Protein AF-A0A7J9HTN6-F1 (afdb_monomer_lite)

Sequence (71 aa):
MWTMAFLGTTCKLDIVYNNLCEAFNSSIVEARFNSIIRMLEDIKTKMMTRIVQKRKLYNGWNQNYGPLVKD

Radius of gyration: 14.63 Å; chains: 1; bounding box: 34×29×33 Å

Structure (mmCIF, N/CA/C/O backbone):
data_AF-A0A7J9HTN6-F1
#
_entry.id   AF-A0A7J9HTN6-F1
#
loop_
_atom_site.group_PDB
_atom_site.id
_atom_site.type_symbol
_atom_site.label_atom_id
_atom_site.label_alt_id
_atom_site.label_com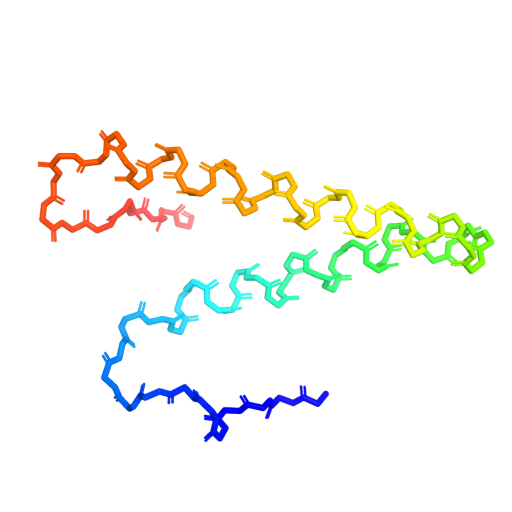p_id
_atom_site.label_asym_id
_atom_site.label_entity_id
_atom_site.label_seq_id
_atom_site.pdbx_PDB_ins_code
_atom_site.Cartn_x
_atom_site.Cartn_y
_atom_site.Cartn_z
_atom_site.occupancy
_atom_site.B_iso_or_equiv
_atom_site.auth_seq_id
_atom_site.auth_comp_id
_atom_site.auth_asym_id
_atom_site.auth_atom_id
_atom_site.pdbx_PDB_model_num
ATOM 1 N N . MET A 1 1 ? 4.245 -9.855 11.464 1.00 37.19 1 MET A N 1
ATOM 2 C CA . MET A 1 1 ? 4.803 -11.176 11.112 1.00 37.19 1 MET A CA 1
ATOM 3 C C . MET A 1 1 ? 5.606 -10.994 9.834 1.00 37.19 1 MET A C 1
ATOM 5 O O . MET A 1 1 ? 5.032 -10.605 8.826 1.00 37.19 1 MET A O 1
ATOM 9 N N . TRP A 1 2 ? 6.927 -11.130 9.922 1.00 47.94 2 TRP A N 1
ATOM 10 C CA . TRP A 1 2 ? 7.860 -10.914 8.817 1.00 47.94 2 TRP A CA 1
ATOM 11 C C . TRP A 1 2 ? 8.177 -12.281 8.210 1.00 47.94 2 TRP A C 1
ATOM 13 O O . TRP A 1 2 ? 8.971 -13.042 8.753 1.00 47.94 2 TRP A O 1
ATOM 23 N N . THR A 1 3 ? 7.468 -12.655 7.147 1.00 51.03 3 THR A N 1
ATOM 24 C CA . THR A 1 3 ? 7.621 -13.980 6.533 1.00 51.03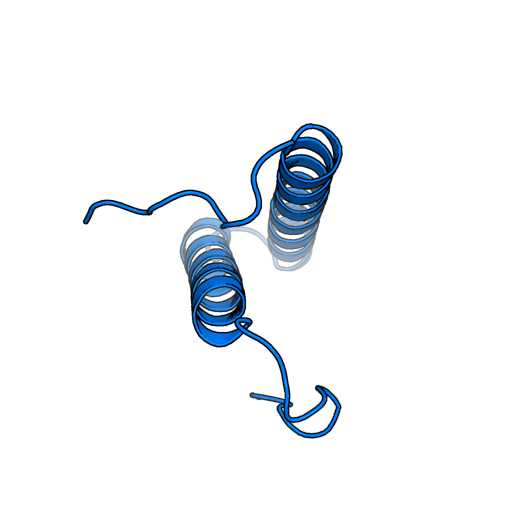 3 THR A CA 1
ATOM 25 C C . THR A 1 3 ? 8.702 -13.930 5.457 1.00 51.03 3 THR A C 1
ATOM 27 O O . THR A 1 3 ? 8.408 -13.903 4.267 1.00 51.03 3 THR A O 1
ATOM 30 N N . MET A 1 4 ? 9.967 -13.919 5.884 1.00 54.28 4 MET A N 1
ATOM 31 C CA . MET A 1 4 ? 11.126 -14.049 4.984 1.00 54.28 4 MET A CA 1
ATOM 32 C C . MET A 1 4 ? 11.285 -15.478 4.429 1.00 54.28 4 MET A C 1
ATOM 34 O O . MET A 1 4 ? 12.018 -15.695 3.474 1.00 54.28 4 MET A O 1
ATOM 38 N N . ALA A 1 5 ? 10.562 -16.457 4.984 1.00 58.06 5 ALA A N 1
ATOM 39 C CA . ALA A 1 5 ? 10.703 -17.877 4.654 1.00 58.06 5 ALA A CA 1
ATOM 40 C C . ALA A 1 5 ? 10.268 -18.269 3.226 1.00 58.06 5 ALA A C 1
ATOM 42 O O . ALA A 1 5 ? 10.644 -19.339 2.760 1.00 58.06 5 ALA A O 1
ATOM 43 N N . PHE A 1 6 ? 9.496 -17.431 2.524 1.00 56.91 6 PHE A N 1
ATOM 44 C CA . PHE A 1 6 ? 9.009 -17.728 1.165 1.00 56.91 6 PHE A CA 1
ATOM 45 C C . PHE A 1 6 ? 9.701 -16.914 0.065 1.00 56.91 6 PHE A C 1
ATOM 47 O O . PHE A 1 6 ? 9.286 -16.974 -1.092 1.00 56.91 6 PHE A O 1
ATOM 54 N N . LEU A 1 7 ? 10.733 -16.134 0.396 1.00 53.81 7 LEU A N 1
ATOM 55 C CA . LEU A 1 7 ? 11.386 -15.232 -0.551 1.00 53.81 7 LEU A CA 1
ATOM 56 C C . LEU A 1 7 ? 12.829 -15.681 -0.759 1.00 53.81 7 LEU A C 1
ATOM 58 O O . LEU A 1 7 ? 13.626 -15.692 0.173 1.00 53.81 7 LEU A O 1
ATOM 62 N N . GLY A 1 8 ? 13.133 -16.110 -1.987 1.00 48.31 8 GLY A N 1
ATOM 63 C CA . GLY A 1 8 ? 14.445 -16.628 -2.370 1.00 48.31 8 GLY A CA 1
ATOM 64 C C . GLY A 1 8 ? 15.585 -15.674 -2.001 1.00 48.31 8 GLY A C 1
ATOM 65 O O . GLY A 1 8 ? 15.463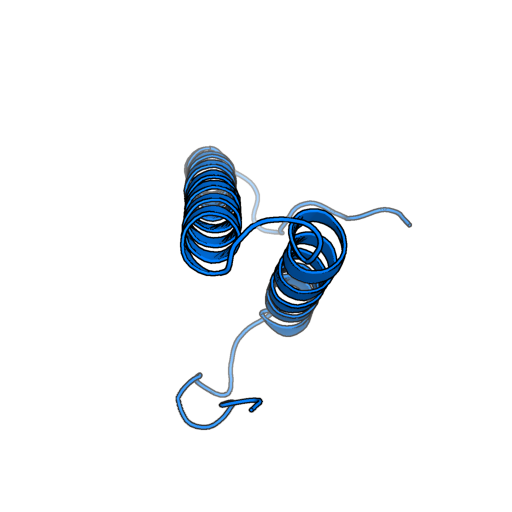 -14.457 -2.119 1.00 48.31 8 GLY A O 1
ATOM 66 N N . THR A 1 9 ? 16.706 -16.254 -1.578 1.00 53.62 9 THR A N 1
ATOM 67 C CA . THR A 1 9 ? 17.886 -15.609 -0.971 1.00 53.62 9 THR A CA 1
ATOM 68 C C . THR A 1 9 ? 18.670 -14.657 -1.886 1.00 53.62 9 THR A C 1
ATOM 70 O O . THR A 1 9 ? 19.678 -14.092 -1.471 1.00 53.62 9 THR A O 1
ATOM 73 N N . THR A 1 10 ? 18.229 -14.445 -3.124 1.00 50.34 10 THR A N 1
ATOM 74 C CA . THR A 1 10 ? 18.941 -13.688 -4.162 1.00 50.34 10 THR A CA 1
ATOM 75 C C . THR A 1 10 ? 18.070 -12.592 -4.748 1.00 50.34 10 THR A C 1
ATOM 77 O O . THR A 1 10 ? 17.697 -12.630 -5.920 1.00 50.34 10 THR A O 1
ATOM 80 N N . CYS A 1 11 ? 17.742 -11.566 -3.971 1.00 47.38 11 CYS A N 1
ATOM 81 C CA . CYS A 1 11 ? 17.093 -10.421 -4.581 1.00 47.38 11 CYS A CA 1
ATOM 82 C C . CYS A 1 11 ? 17.509 -9.111 -3.933 1.00 47.38 11 CYS A C 1
ATOM 84 O O . CYS A 1 11 ? 17.571 -8.994 -2.714 1.00 47.38 11 CYS A O 1
ATOM 86 N N . LYS A 1 12 ? 17.720 -8.095 -4.776 1.00 52.28 12 LYS A N 1
ATOM 87 C CA . LYS A 1 12 ? 17.889 -6.671 -4.430 1.00 52.28 12 LYS A CA 1
ATOM 88 C C . LYS A 1 12 ? 16.585 -6.083 -3.839 1.00 52.28 12 LYS A C 1
ATOM 90 O O . LYS A 1 12 ? 16.198 -4.959 -4.148 1.00 52.28 12 LYS A O 1
ATOM 95 N N . LEU A 1 13 ? 15.855 -6.899 -3.075 1.00 53.62 13 LEU A N 1
ATOM 96 C CA . LEU A 1 13 ? 14.486 -6.722 -2.618 1.00 53.62 13 LEU A CA 1
ATOM 97 C C . LEU A 1 13 ? 14.409 -5.973 -1.303 1.00 53.62 13 LEU A C 1
ATOM 99 O O . LEU A 1 13 ? 13.362 -5.392 -1.087 1.00 53.62 13 LEU A O 1
ATOM 103 N N . ASP A 1 14 ? 15.450 -5.926 -0.469 1.00 50.56 14 ASP A N 1
ATOM 104 C CA . ASP A 1 14 ? 15.363 -5.273 0.848 1.00 50.56 14 ASP A CA 1
ATOM 105 C C . ASP A 1 14 ? 14.908 -3.810 0.749 1.00 50.56 14 ASP A C 1
ATOM 107 O O . ASP A 1 14 ? 14.017 -3.388 1.481 1.00 50.56 14 ASP A O 1
ATOM 111 N N . ILE A 1 15 ? 15.403 -3.061 -0.242 1.00 53.06 15 ILE A N 1
ATOM 112 C CA . ILE A 1 15 ? 14.981 -1.670 -0.498 1.00 53.06 15 ILE A CA 1
ATOM 113 C C . ILE A 1 15 ? 13.510 -1.604 -0.948 1.00 53.06 15 ILE A C 1
ATOM 115 O O . ILE A 1 15 ? 12.754 -0.708 -0.566 1.00 53.06 15 ILE A O 1
ATOM 119 N N . VAL A 1 16 ? 13.070 -2.558 -1.771 1.00 56.31 16 VAL A N 1
ATOM 120 C CA . VAL A 1 16 ? 11.691 -2.613 -2.280 1.00 56.31 16 VAL A CA 1
ATOM 121 C C . VAL A 1 16 ? 10.720 -3.108 -1.200 1.00 56.31 16 VAL A C 1
ATOM 123 O O . VAL A 1 16 ? 9.595 -2.613 -1.131 1.00 56.31 16 VAL A O 1
ATOM 126 N N . TYR A 1 17 ? 11.154 -4.037 -0.350 1.00 52.72 17 TYR A N 1
ATOM 127 C CA . TYR A 1 17 ? 10.398 -4.636 0.746 1.00 52.72 17 TYR A CA 1
ATOM 128 C C . TYR A 1 17 ? 10.237 -3.674 1.906 1.00 52.72 17 TYR A C 1
ATOM 130 O O . TYR A 1 17 ? 9.117 -3.521 2.390 1.00 52.72 17 TYR A O 1
ATOM 138 N N . ASN A 1 18 ? 11.308 -2.983 2.304 1.00 60.22 18 ASN A N 1
ATOM 139 C CA . ASN A 1 18 ? 11.219 -1.997 3.371 1.00 60.22 18 ASN A CA 1
ATOM 140 C C . ASN A 1 18 ? 10.238 -0.878 2.986 1.00 60.22 18 ASN A C 1
ATOM 142 O O . ASN A 1 18 ? 9.314 -0.584 3.734 1.00 60.22 18 ASN A O 1
ATOM 146 N N . ASN A 1 19 ? 10.303 -0.392 1.742 1.00 70.69 19 ASN A N 1
ATOM 147 C CA . ASN A 1 19 ? 9.342 0.579 1.209 1.00 70.69 19 ASN A CA 1
ATOM 148 C C . ASN A 1 19 ? 7.888 0.049 1.215 1.00 70.69 19 ASN A C 1
ATOM 150 O O . ASN A 1 19 ? 6.955 0.795 1.501 1.00 70.69 19 ASN A O 1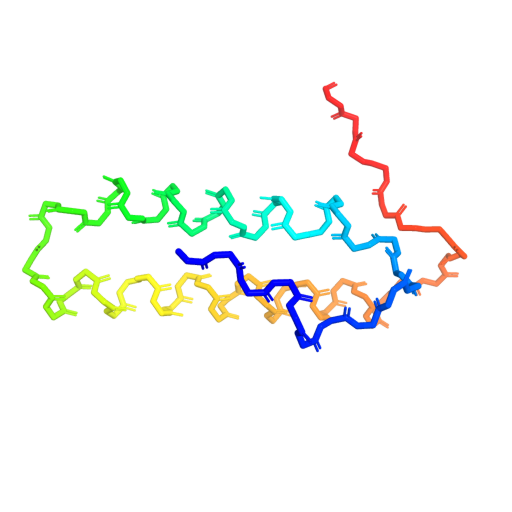
ATOM 154 N N . LEU A 1 20 ? 7.657 -1.238 0.924 1.00 73.50 20 LEU A N 1
ATOM 155 C CA . LEU A 1 20 ? 6.309 -1.828 0.970 1.00 73.50 20 LEU A CA 1
ATOM 156 C C . LEU A 1 20 ? 5.783 -1.994 2.403 1.00 73.50 20 LEU A C 1
ATOM 158 O O . LEU A 1 20 ? 4.603 -1.736 2.648 1.00 73.50 20 LEU A O 1
ATOM 162 N N . CYS A 1 21 ? 6.633 -2.393 3.348 1.00 76.62 21 CYS A N 1
ATOM 163 C CA . CYS A 1 21 ? 6.272 -2.487 4.762 1.00 76.62 21 CYS A CA 1
ATOM 164 C C . CYS A 1 21 ? 6.015 -1.102 5.371 1.00 76.62 21 CYS A C 1
ATOM 166 O O . CYS A 1 21 ? 5.005 -0.908 6.045 1.00 76.62 21 CYS A O 1
ATOM 168 N N . GLU A 1 22 ? 6.860 -0.116 5.077 1.00 81.50 22 GLU A N 1
ATOM 169 C CA . GLU A 1 22 ? 6.658 1.279 5.483 1.00 81.50 22 GLU A CA 1
ATOM 170 C C . GLU A 1 22 ? 5.363 1.855 4.897 1.00 81.50 22 GLU A C 1
ATOM 172 O O . GLU A 1 22 ? 4.572 2.467 5.617 1.00 81.50 22 GLU A O 1
ATOM 177 N N . ALA A 1 23 ? 5.083 1.591 3.616 1.00 80.75 23 ALA A N 1
ATOM 178 C CA . ALA A 1 23 ? 3.833 1.979 2.962 1.00 80.75 23 ALA A CA 1
ATOM 179 C C . ALA A 1 23 ? 2.595 1.411 3.660 1.00 80.75 23 ALA A C 1
ATOM 181 O O . ALA A 1 23 ? 1.585 2.104 3.821 1.00 80.75 23 ALA A O 1
ATOM 182 N N . PHE A 1 24 ? 2.668 0.138 4.044 1.00 81.19 24 PHE A N 1
ATOM 183 C CA . PHE A 1 24 ? 1.594 -0.552 4.740 1.00 81.19 24 PHE A CA 1
ATOM 184 C C . PHE A 1 24 ? 1.367 0.046 6.128 1.00 81.19 24 PHE A C 1
ATOM 186 O O . PHE A 1 24 ? 0.240 0.410 6.462 1.00 81.19 24 PHE A O 1
ATOM 193 N N . ASN A 1 25 ? 2.442 0.229 6.896 1.00 85.12 25 ASN A N 1
ATOM 194 C CA . ASN A 1 25 ? 2.384 0.807 8.236 1.00 85.12 25 ASN A CA 1
ATOM 195 C C . ASN A 1 25 ? 1.832 2.240 8.209 1.00 85.12 25 ASN A C 1
ATOM 197 O O . ASN A 1 25 ? 0.954 2.575 9.001 1.00 85.12 25 ASN A O 1
ATOM 201 N N . SER A 1 26 ? 2.269 3.061 7.251 1.00 87.50 26 SER A N 1
ATOM 202 C CA . SER A 1 26 ? 1.725 4.408 7.035 1.00 87.50 26 SER A CA 1
ATOM 203 C C . SER A 1 26 ? 0.228 4.373 6.705 1.00 87.50 26 SER A C 1
ATOM 205 O O . SER A 1 26 ? -0.543 5.147 7.269 1.00 87.50 26 SER A O 1
ATOM 207 N N . SER A 1 27 ? -0.211 3.425 5.870 1.00 86.06 27 SER A N 1
ATOM 208 C CA . SER A 1 27 ? -1.630 3.279 5.515 1.00 86.06 27 SER A CA 1
ATOM 209 C C . SER A 1 27 ? -2.495 2.871 6.715 1.00 86.06 27 SER A C 1
ATOM 211 O O . SER A 1 27 ? -3.629 3.328 6.827 1.00 86.06 27 SER A O 1
ATOM 213 N N . ILE A 1 28 ? -1.965 2.063 7.640 1.00 88.75 28 ILE A N 1
ATOM 214 C CA . ILE A 1 28 ? -2.648 1.734 8.902 1.00 88.75 28 ILE A CA 1
ATOM 215 C C . ILE A 1 28 ? -2.796 2.980 9.775 1.00 88.75 28 ILE A C 1
ATOM 217 O O . ILE A 1 28 ? -3.880 3.239 10.293 1.00 88.75 28 ILE A O 1
ATOM 221 N N . VAL A 1 29 ? -1.725 3.760 9.940 1.00 91.19 29 VAL A N 1
ATOM 222 C CA . VAL A 1 29 ? -1.747 4.970 10.777 1.00 91.19 29 VAL A CA 1
ATOM 223 C C . VAL A 1 29 ? -2.773 5.984 10.271 1.00 91.19 29 VAL A C 1
ATOM 225 O O . VAL A 1 29 ? -3.475 6.585 11.083 1.00 91.19 29 VAL A O 1
ATOM 228 N N . GLU A 1 30 ? -2.897 6.144 8.954 1.00 87.50 30 GLU A N 1
ATOM 229 C CA . GLU A 1 30 ? -3.892 7.031 8.344 1.00 87.50 30 GLU A CA 1
ATOM 230 C C . GLU A 1 30 ? -5.330 6.509 8.496 1.00 87.50 30 GLU A C 1
ATOM 232 O O . GLU A 1 30 ? -6.240 7.283 8.785 1.00 87.50 30 GLU A O 1
ATOM 237 N N . ALA A 1 31 ? -5.547 5.203 8.317 1.00 88.38 31 ALA A N 1
ATOM 238 C CA . ALA A 1 31 ? -6.887 4.625 8.243 1.00 88.38 31 ALA A CA 1
ATOM 239 C C . ALA A 1 31 ? -7.452 4.154 9.600 1.00 88.38 31 ALA A C 1
ATOM 241 O O . ALA A 1 31 ? -8.631 3.809 9.677 1.00 88.38 31 ALA A O 1
ATOM 242 N N . ARG A 1 32 ? -6.658 4.164 10.684 1.00 90.12 32 ARG A N 1
ATOM 243 C CA . ARG A 1 32 ? -7.048 3.647 12.018 1.00 90.12 32 ARG A CA 1
ATOM 244 C C . ARG A 1 32 ? -8.259 4.323 12.666 1.00 90.12 32 ARG A C 1
ATOM 246 O O . ARG A 1 32 ? -8.813 3.779 13.613 1.00 90.12 32 ARG A O 1
ATOM 253 N N . PHE A 1 33 ? -8.625 5.518 12.209 1.00 92.00 33 PHE A N 1
ATOM 254 C CA . PHE A 1 33 ? -9.782 6.257 12.721 1.00 92.00 33 PHE A CA 1
ATOM 255 C C . PHE A 1 33 ? -11.094 5.857 12.028 1.00 92.00 33 PHE A C 1
ATOM 257 O O . PHE A 1 33 ? -12.168 6.263 12.468 1.00 92.00 33 PHE A O 1
ATOM 264 N N . ASN A 1 34 ? -11.018 5.053 10.965 1.00 88.75 34 ASN A N 1
ATOM 265 C CA . ASN A 1 34 ? -12.178 4.542 10.246 1.00 88.75 34 ASN A CA 1
ATOM 266 C C . ASN A 1 34 ? -12.715 3.260 10.901 1.00 88.75 34 ASN A C 1
ATOM 268 O O . ASN A 1 34 ? -12.019 2.572 11.648 1.00 88.75 34 ASN A O 1
ATOM 272 N N . SER A 1 35 ? -13.958 2.892 10.573 1.00 93.81 35 SER A N 1
ATOM 273 C CA . SER A 1 35 ? -14.476 1.564 10.919 1.00 93.81 35 SER A CA 1
ATOM 274 C C . SER A 1 35 ? -13.589 0.472 10.311 1.00 93.81 35 SER A C 1
ATOM 276 O O . SER A 1 35 ? -12.998 0.667 9.250 1.00 93.81 35 SER A O 1
ATOM 278 N N . ILE A 1 36 ? -13.514 -0.697 10.956 1.00 91.75 36 ILE A N 1
ATOM 279 C CA . ILE A 1 36 ? -12.624 -1.795 10.532 1.00 91.75 36 ILE A CA 1
ATOM 280 C C . ILE A 1 36 ? -12.816 -2.142 9.048 1.00 91.75 36 ILE A C 1
ATOM 282 O O . ILE A 1 36 ? -11.838 -2.323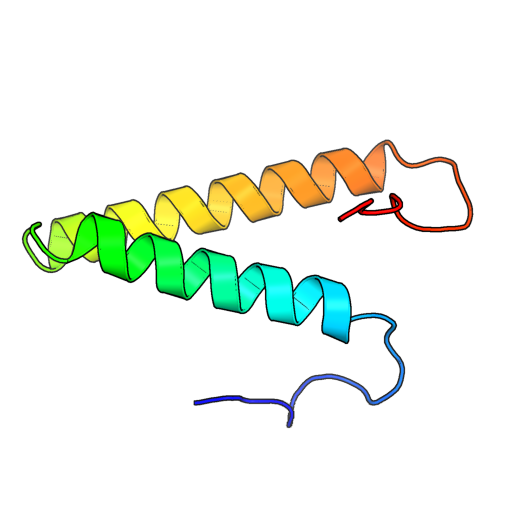 8.328 1.00 91.75 36 ILE A O 1
ATOM 286 N N . ILE A 1 37 ? -14.066 -2.180 8.576 1.00 94.50 37 ILE A N 1
ATOM 287 C CA . ILE A 1 37 ? -14.389 -2.475 7.173 1.00 94.50 37 ILE A CA 1
ATOM 288 C C . ILE A 1 37 ? -13.778 -1.414 6.250 1.00 94.50 37 ILE A C 1
ATOM 290 O O . ILE A 1 37 ? -13.020 -1.747 5.340 1.00 94.50 37 ILE A O 1
ATOM 294 N N . ARG A 1 38 ? -14.034 -0.134 6.535 1.00 92.25 38 ARG A N 1
ATOM 295 C CA . ARG A 1 38 ? -13.536 0.992 5.737 1.00 92.25 38 ARG A CA 1
ATOM 296 C C . ARG A 1 38 ? -12.005 1.070 5.763 1.00 92.25 38 ARG A C 1
ATOM 298 O O . ARG A 1 38 ? -11.383 1.280 4.727 1.00 92.25 38 ARG A O 1
ATOM 305 N N . MET A 1 39 ? -11.395 0.832 6.924 1.00 93.19 39 MET A N 1
ATOM 306 C CA . MET A 1 39 ? -9.943 0.784 7.097 1.00 93.19 39 MET A CA 1
ATOM 307 C C . MET A 1 39 ? -9.303 -0.289 6.203 1.00 93.19 39 MET A C 1
ATOM 309 O O . MET A 1 39 ? -8.311 -0.021 5.524 1.00 93.19 39 MET A O 1
ATOM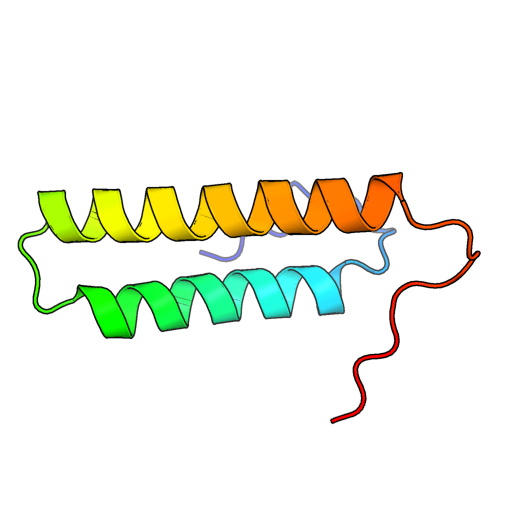 313 N N . LEU A 1 40 ? -9.875 -1.496 6.165 1.00 92.19 40 LEU A N 1
ATOM 314 C CA . LEU A 1 40 ? -9.366 -2.589 5.332 1.00 92.19 40 LEU A CA 1
ATOM 315 C C . LEU A 1 40 ? -9.527 -2.303 3.834 1.00 92.19 40 LEU A C 1
ATOM 317 O O . LEU A 1 40 ? -8.618 -2.603 3.055 1.00 92.19 40 LEU A O 1
ATOM 321 N N . GLU A 1 41 ? -10.646 -1.707 3.423 1.00 93.38 41 GLU A N 1
ATOM 322 C CA . GLU A 1 41 ? -10.869 -1.288 2.034 1.00 93.38 41 GLU A CA 1
ATOM 323 C C . GLU A 1 41 ? -9.864 -0.224 1.580 1.00 93.38 41 GLU A C 1
ATOM 325 O O . GLU A 1 41 ? -9.300 -0.336 0.485 1.00 93.38 41 GLU A O 1
ATOM 330 N N . ASP A 1 42 ? -9.597 0.771 2.427 1.00 90.06 42 ASP A N 1
ATOM 331 C CA . ASP A 1 42 ? -8.642 1.843 2.143 1.00 90.06 42 ASP A CA 1
ATOM 332 C C . ASP A 1 42 ? -7.215 1.296 2.012 1.00 90.06 42 ASP A C 1
ATOM 334 O O . ASP A 1 42 ? -6.534 1.563 1.015 1.00 90.06 42 ASP A O 1
ATOM 338 N N . ILE A 1 43 ? -6.781 0.454 2.957 1.00 90.38 43 ILE A N 1
ATOM 339 C CA . ILE A 1 43 ? -5.461 -0.193 2.908 1.00 90.38 43 ILE A CA 1
ATOM 340 C C . ILE A 1 43 ? -5.335 -1.055 1.645 1.00 90.38 43 ILE A C 1
ATOM 342 O O . ILE A 1 43 ? -4.351 -0.940 0.909 1.00 90.38 43 ILE A O 1
ATOM 346 N N . LYS A 1 44 ? -6.339 -1.888 1.340 1.00 91.38 44 LYS A N 1
ATOM 347 C CA . LYS A 1 44 ? -6.348 -2.747 0.146 1.00 91.38 44 LYS A CA 1
ATOM 348 C C . LYS A 1 44 ? -6.225 -1.925 -1.140 1.00 91.38 44 LYS A C 1
ATOM 350 O O . LYS A 1 44 ? -5.398 -2.245 -1.999 1.00 91.38 44 LYS A O 1
ATOM 355 N N . THR A 1 45 ? -7.014 -0.861 -1.264 1.00 92.44 45 THR A N 1
ATOM 356 C CA . THR A 1 45 ? -7.029 0.012 -2.447 1.00 92.44 45 THR A CA 1
ATOM 357 C C . THR A 1 45 ? -5.691 0.728 -2.626 1.00 92.44 45 THR A C 1
ATOM 359 O O . THR A 1 45 ? -5.128 0.738 -3.728 1.00 92.44 45 THR A O 1
ATOM 362 N N . LYS A 1 46 ? -5.127 1.265 -1.538 1.00 88.31 46 LYS A N 1
ATOM 363 C CA . LYS A 1 46 ? -3.844 1.980 -1.545 1.00 88.31 46 LYS A CA 1
ATOM 364 C C . LYS A 1 46 ? -2.681 1.057 -1.924 1.00 88.31 46 LYS A C 1
ATOM 366 O O . LYS A 1 46 ? -1.849 1.425 -2.759 1.00 88.31 46 LYS A O 1
ATOM 371 N N . MET A 1 47 ? -2.664 -0.171 -1.404 1.00 87.25 47 MET A N 1
ATOM 372 C CA . MET A 1 47 ? -1.636 -1.167 -1.732 1.00 87.25 47 MET A CA 1
ATOM 373 C C . MET A 1 47 ? -1.738 -1.657 -3.181 1.00 87.25 47 MET A C 1
ATOM 375 O O . MET A 1 47 ? -0.728 -1.678 -3.888 1.00 87.25 47 MET A O 1
ATOM 379 N N . MET A 1 48 ? -2.940 -1.985 -3.671 1.00 89.38 48 MET A N 1
ATOM 380 C CA . MET A 1 48 ? -3.119 -2.393 -5.072 1.00 89.38 48 MET A CA 1
ATOM 381 C C . MET A 1 48 ? -2.713 -1.291 -6.051 1.00 89.38 48 MET A C 1
ATOM 383 O O . MET A 1 48 ? -2.012 -1.565 -7.027 1.00 89.38 48 MET A O 1
ATOM 387 N N . THR A 1 49 ? -3.077 -0.042 -5.758 1.00 89.19 49 THR A N 1
ATOM 388 C CA . THR A 1 49 ? -2.688 1.113 -6.578 1.00 89.19 49 THR A CA 1
ATOM 389 C C . THR A 1 49 ? -1.167 1.248 -6.660 1.00 89.19 49 THR A C 1
ATOM 391 O O . THR A 1 49 ? -0.624 1.366 -7.760 1.00 89.19 49 THR A O 1
ATOM 394 N N . ARG A 1 50 ? -0.458 1.140 -5.526 1.00 85.31 50 ARG A N 1
ATOM 395 C CA . ARG A 1 50 ? 1.016 1.166 -5.502 1.00 85.31 50 ARG A CA 1
ATOM 396 C C . ARG A 1 50 ? 1.634 0.027 -6.312 1.00 85.31 50 ARG A C 1
ATOM 398 O O . ARG A 1 50 ? 2.575 0.271 -7.064 1.00 85.31 50 ARG A O 1
ATOM 405 N N . ILE A 1 51 ? 1.117 -1.200 -6.197 1.00 84.62 51 ILE A N 1
ATOM 406 C CA . ILE A 1 51 ? 1.620 -2.355 -6.963 1.00 84.62 51 ILE A CA 1
ATOM 407 C C . ILE A 1 51 ? 1.463 -2.110 -8.466 1.00 84.62 51 ILE A C 1
ATOM 409 O O . ILE A 1 51 ? 2.410 -2.321 -9.224 1.00 84.62 51 ILE A O 1
ATOM 413 N N . VAL A 1 52 ? 0.296 -1.632 -8.906 1.00 86.44 52 VAL A N 1
ATOM 414 C CA . VAL A 1 52 ? 0.047 -1.315 -10.321 1.00 86.44 52 VAL A CA 1
ATOM 415 C C . VAL A 1 52 ? 0.982 -0.208 -10.809 1.00 86.44 52 VAL A C 1
ATOM 417 O O . VAL A 1 52 ? 1.571 -0.344 -11.880 1.00 86.44 52 VAL A O 1
ATOM 420 N N . GLN A 1 53 ? 1.172 0.857 -10.027 1.00 83.38 53 GLN A N 1
ATOM 421 C CA . GLN A 1 53 ? 2.109 1.935 -10.359 1.00 83.38 53 GLN A CA 1
ATOM 422 C C . GLN A 1 53 ? 3.549 1.423 -10.478 1.00 83.38 53 GLN A C 1
ATOM 424 O O . GLN A 1 53 ? 4.207 1.696 -11.480 1.00 83.38 53 GLN A O 1
ATOM 429 N N . LYS A 1 54 ? 4.025 0.619 -9.517 1.00 78.88 54 LYS A N 1
ATOM 430 C CA . LYS A 1 54 ? 5.372 0.027 -9.569 1.00 78.88 54 LYS A CA 1
ATOM 431 C C . LYS A 1 54 ? 5.546 -0.909 -10.767 1.00 78.88 54 LYS A C 1
ATOM 433 O O . LYS A 1 54 ? 6.587 -0.860 -11.413 1.00 78.88 54 LYS A O 1
ATOM 438 N N . ARG A 1 55 ? 4.531 -1.712 -11.110 1.00 81.50 55 ARG A N 1
ATOM 439 C CA . ARG A 1 55 ? 4.550 -2.564 -12.314 1.00 81.50 55 ARG A CA 1
ATOM 440 C C . ARG A 1 55 ? 4.626 -1.742 -13.598 1.00 81.50 55 ARG A C 1
ATOM 442 O O . ARG A 1 55 ? 5.411 -2.078 -14.473 1.00 81.50 55 ARG A O 1
ATOM 449 N N . LYS A 1 56 ? 3.855 -0.655 -13.704 1.00 80.88 56 LYS A N 1
ATOM 450 C CA . LYS A 1 56 ? 3.929 0.261 -14.856 1.00 80.88 56 LYS A CA 1
ATOM 451 C C . LYS A 1 56 ? 5.313 0.891 -14.988 1.00 80.88 56 LYS A C 1
ATOM 453 O O . LYS A 1 56 ? 5.851 0.917 -16.088 1.00 80.88 56 LYS A O 1
ATOM 458 N N . LEU A 1 57 ? 5.889 1.346 -13.874 1.00 78.12 57 LEU A N 1
ATOM 459 C CA . LEU A 1 57 ? 7.246 1.892 -13.848 1.00 78.12 57 LEU A CA 1
ATOM 460 C C . LEU A 1 57 ? 8.268 0.859 -14.322 1.00 78.12 57 LEU A C 1
ATOM 462 O O . LEU A 1 57 ? 9.073 1.182 -15.181 1.00 78.12 57 LEU A O 1
ATOM 466 N N . TYR A 1 58 ? 8.196 -0.375 -13.816 1.00 71.31 58 TYR A N 1
ATOM 467 C CA . TYR A 1 58 ? 9.092 -1.458 -14.224 1.00 71.31 58 TYR A CA 1
ATOM 468 C C . TYR A 1 58 ? 8.945 -1.820 -15.707 1.00 71.31 58 TYR A C 1
ATOM 470 O O . TYR A 1 58 ? 9.941 -1.946 -16.406 1.00 71.31 58 TYR A O 1
ATOM 478 N N . ASN A 1 59 ? 7.716 -1.927 -16.213 1.00 75.94 59 ASN A N 1
ATOM 479 C CA . ASN A 1 59 ? 7.473 -2.263 -17.619 1.00 75.94 59 ASN A CA 1
ATOM 480 C C . ASN A 1 59 ? 7.948 -1.167 -18.587 1.00 75.94 59 ASN A C 1
ATOM 482 O O . ASN A 1 59 ? 8.272 -1.467 -19.730 1.00 75.94 59 ASN A O 1
ATOM 486 N N . GLY A 1 60 ? 7.965 0.096 -18.151 1.00 72.31 60 GLY A N 1
ATOM 487 C CA . GLY A 1 60 ? 8.537 1.211 -18.912 1.00 72.31 60 GLY A CA 1
ATOM 488 C C . GLY A 1 60 ? 10.032 1.431 -18.660 1.00 72.31 60 GLY A C 1
ATOM 489 O O . GLY A 1 60 ? 10.607 2.374 -19.203 1.00 72.31 60 GLY A O 1
ATOM 490 N N . TRP A 1 61 ? 10.663 0.612 -17.814 1.00 73.44 61 TRP A N 1
ATOM 491 C CA . TRP A 1 61 ? 12.040 0.805 -17.384 1.00 73.44 61 TRP A CA 1
ATOM 492 C C . TRP A 1 61 ? 13.015 0.141 -18.357 1.00 73.44 61 TRP A C 1
ATOM 494 O O . TRP A 1 61 ? 13.098 -1.080 -18.432 1.00 73.44 61 TRP A O 1
ATOM 504 N N . ASN A 1 62 ? 13.788 0.954 -19.078 1.00 65.56 62 ASN A N 1
ATOM 505 C CA . ASN A 1 62 ? 14.738 0.488 -20.097 1.00 65.56 62 ASN A CA 1
ATOM 506 C C . ASN A 1 62 ? 16.207 0.497 -19.622 1.00 65.56 62 ASN A C 1
ATOM 508 O O . ASN A 1 62 ? 17.122 0.364 -20.430 1.00 65.56 62 ASN A O 1
ATOM 512 N N . GLN A 1 63 ? 16.455 0.715 -18.324 1.00 67.00 63 GLN A N 1
ATOM 513 C CA . GLN A 1 63 ? 17.804 0.789 -17.748 1.00 67.00 63 GLN A CA 1
ATOM 514 C C . GLN A 1 63 ? 18.146 -0.454 -16.913 1.00 67.00 63 GLN A C 1
ATOM 516 O O . GLN A 1 63 ? 17.289 -1.057 -16.276 1.00 67.00 63 GLN A O 1
ATOM 521 N N . ASN A 1 64 ? 19.434 -0.797 -16.845 1.00 65.00 64 ASN A N 1
ATOM 522 C CA . ASN A 1 64 ? 19.929 -1.988 -16.135 1.00 65.00 64 ASN A CA 1
ATOM 523 C C . ASN A 1 64 ? 19.892 -1.882 -14.592 1.00 65.00 64 ASN A C 1
ATOM 525 O O . ASN A 1 64 ? 20.146 -2.866 -13.896 1.00 65.00 64 ASN A O 1
ATOM 529 N N . TYR A 1 65 ? 19.593 -0.701 -14.043 1.00 60.31 65 TYR A N 1
ATOM 530 C CA . TYR A 1 65 ? 19.584 -0.416 -12.603 1.00 60.31 65 TYR A CA 1
ATOM 531 C C . TYR A 1 65 ? 18.271 0.256 -12.218 1.00 60.31 65 TYR A C 1
ATOM 533 O O . TYR A 1 65 ? 17.752 1.019 -13.018 1.00 60.31 65 TYR A O 1
ATOM 541 N N . GLY A 1 66 ? 17.726 -0.027 -11.029 1.00 61.44 66 GLY A N 1
ATOM 542 C CA . GLY A 1 66 ? 16.475 0.582 -10.557 1.00 61.44 66 GLY A CA 1
ATOM 543 C C . GLY A 1 66 ? 16.611 2.080 -10.244 1.00 61.44 66 GLY A C 1
ATOM 544 O O . GLY A 1 66 ? 17.733 2.574 -10.117 1.00 61.44 66 GLY A O 1
ATOM 545 N N . PRO A 1 67 ? 15.487 2.811 -10.106 1.00 59.16 67 PRO A N 1
ATOM 546 C CA . PRO A 1 67 ? 15.510 4.243 -9.832 1.00 59.16 67 PRO A CA 1
ATOM 547 C C . PRO A 1 67 ? 16.262 4.538 -8.532 1.00 59.16 67 PRO A C 1
ATOM 549 O O . PRO A 1 67 ? 15.962 3.959 -7.487 1.00 59.16 67 PRO A O 1
ATOM 552 N N . LEU A 1 68 ? 17.240 5.444 -8.617 1.00 53.69 68 LEU A N 1
ATOM 553 C CA . LEU A 1 68 ? 17.985 5.945 -7.469 1.00 53.69 68 LEU A CA 1
ATOM 554 C C . LEU A 1 68 ? 17.020 6.756 -6.595 1.00 53.69 68 LEU A C 1
ATOM 556 O O . LEU A 1 68 ? 16.557 7.820 -7.007 1.00 53.69 68 LEU A O 1
ATOM 560 N N . VAL A 1 69 ? 16.702 6.260 -5.402 1.00 52.16 69 VAL A N 1
ATOM 561 C CA . VAL A 1 69 ? 16.102 7.103 -4.366 1.00 52.16 69 VAL A CA 1
ATOM 562 C C . VAL A 1 69 ? 17.251 7.942 -3.818 1.00 52.16 69 VAL A C 1
ATOM 564 O O . VAL A 1 69 ? 18.178 7.396 -3.229 1.00 52.16 69 VAL A O 1
ATOM 567 N N . LYS A 1 70 ? 17.255 9.242 -4.120 1.00 39.47 70 LYS A N 1
ATOM 568 C CA . LYS A 1 70 ? 18.067 10.199 -3.368 1.00 39.47 70 LYS A CA 1
ATOM 569 C C . LYS A 1 70 ? 17.261 10.547 -2.124 1.00 39.47 70 LYS A C 1
ATOM 571 O O . LYS A 1 70 ? 16.128 11.003 -2.277 1.00 39.47 70 LYS A O 1
ATOM 576 N N . ASP A 1 71 ? 17.831 10.240 -0.965 1.00 37.19 71 ASP A N 1
ATOM 577 C CA . ASP A 1 71 ? 17.372 10.745 0.329 1.00 37.19 71 ASP A CA 1
ATOM 578 C C . ASP A 1 71 ? 17.320 12.282 0.336 1.00 37.19 71 ASP A C 1
ATOM 580 O O . ASP A 1 71 ? 18.196 12.909 -0.315 1.00 37.19 71 ASP A O 1
#

Organism: NCBI:txid34285

pLDDT: mean 72.81, std 17.08, range [37.19, 94.5]

Secondary structure (DSSP, 8-state):
---GGGS-S--TTHHHHHHHHHHHHHHHHHHTTS-HHHHHHHHHHHHHHHHHHHHHHHHT--SSS------

Foldseek 3Di:
DDCPVPPDPDDPCPVVVVVLVVQLVVLCVVLVVDDPVSSVVSSVVSSVVVVVVVVVCVVPDPDPDDDDDDD